Protein AF-A0A942SXK9-F1 (afdb_monomer_lite)

Sequence (111 aa):
MDSTLIVVDARPDDGRYAVVTSMEYVHRVIVVSSWAAALTDLSFPPRAVVLADVGRNERIVASIVRTCRSLGCRVVCDTGRVSAPVARKALAAGAVAWDGSPEGVPGAFGD

Radius of gyration: 12.35 Å; chains: 1; bounding box: 30×28×28 Å

Secondary structure (DSSP, 8-state):
---EEEEEESS--TTTTHHHHHTTS-SEEEEESSHHHHHTSTTPSPSEEEEEE-TT-TTSHHHHHHHHHHTT-EEEEETTTS-HHHHHHHHHTTPEEE-S-GGGHHHHH--

pLDDT: mean 89.22, std 7.25, range [52.41, 97.19]

Organism: NCBI:txid2833578

Foldseek 3Di:
DQAEEEEAALPDDPPLCVLLCVVVLHVYYHYDNAPVVVVPDPCPPGQEYEYQDRDPCLVCLLVSLLVSVVVNHAYEYQPCRDDPSSVVSNVVSPHHYDVSDSVRSCVRRND

Structure (mmCIF, N/CA/C/O backbone):
data_AF-A0A942SXK9-F1
#
_entry.id   AF-A0A942SXK9-F1
#
loop_
_atom_site.group_PDB
_atom_site.id
_atom_site.type_symbol
_atom_site.label_atom_id
_atom_site.label_alt_id
_atom_site.label_comp_id
_atom_site.label_asym_id
_atom_site.label_entity_id
_atom_site.label_seq_id
_atom_site.pdbx_PDB_ins_code
_atom_site.Cartn_x
_atom_site.Cartn_y
_atom_site.Cartn_z
_atom_site.occupancy
_atom_site.B_iso_or_equiv
_atom_site.auth_seq_id
_atom_site.auth_comp_id
_atom_site.auth_asym_id
_atom_site.auth_atom_id
_atom_site.pdbx_PDB_model_num
ATOM 1 N N . MET A 1 1 ? -14.941 15.267 -0.573 1.00 52.41 1 MET A N 1
ATOM 2 C CA . MET A 1 1 ? -14.035 14.711 0.455 1.00 52.41 1 MET A CA 1
ATOM 3 C C . MET A 1 1 ? -12.671 14.638 -0.190 1.00 52.41 1 MET A C 1
ATOM 5 O O . MET A 1 1 ? -12.555 13.939 -1.185 1.00 52.41 1 MET A O 1
ATOM 9 N N . ASP A 1 2 ? -11.705 15.404 0.308 1.00 69.56 2 ASP A N 1
ATOM 10 C CA . ASP A 1 2 ? -10.323 15.369 -0.177 1.00 69.56 2 ASP A CA 1
ATOM 11 C C . ASP A 1 2 ? -9.718 14.013 0.219 1.00 69.56 2 ASP A C 1
ATOM 13 O O . ASP A 1 2 ? -9.640 13.686 1.406 1.00 69.56 2 ASP A O 1
ATOM 17 N N . SER A 1 3 ? -9.435 13.157 -0.761 1.00 86.00 3 SER A N 1
ATOM 18 C CA . SER A 1 3 ? -8.909 11.816 -0.507 1.00 86.00 3 SER A CA 1
ATOM 19 C C . SER A 1 3 ? -7.400 11.798 -0.708 1.00 86.00 3 SER A C 1
ATOM 21 O O . SER A 1 3 ? -6.902 11.958 -1.821 1.00 86.00 3 SER A O 1
ATOM 23 N N . THR A 1 4 ? -6.672 11.584 0.387 1.00 91.81 4 THR A N 1
ATOM 24 C CA . THR A 1 4 ? -5.207 11.553 0.385 1.00 91.81 4 THR A CA 1
ATOM 25 C C . THR A 1 4 ? -4.681 10.129 0.234 1.00 91.81 4 THR A C 1
ATOM 27 O O . THR A 1 4 ? -5.151 9.206 0.908 1.00 91.81 4 THR A O 1
ATOM 30 N N . LEU A 1 5 ? -3.662 9.975 -0.611 1.00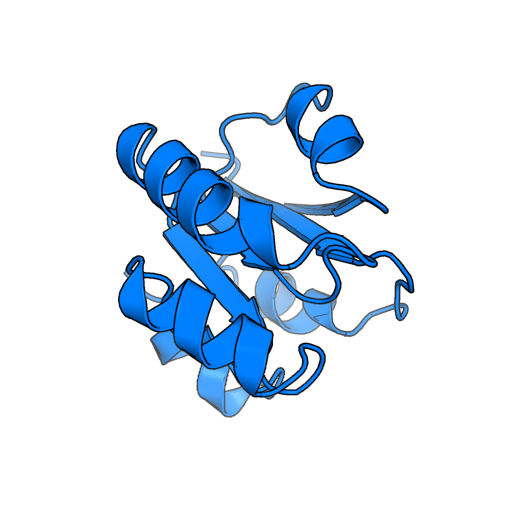 92.69 5 LEU A N 1
ATOM 31 C CA . LEU A 1 5 ? -2.771 8.822 -0.673 1.00 92.69 5 LEU A CA 1
ATOM 32 C C . LEU A 1 5 ? -1.420 9.177 -0.052 1.00 92.69 5 LEU A C 1
ATOM 34 O O . LEU A 1 5 ? -0.769 10.119 -0.501 1.00 92.69 5 LEU A O 1
ATOM 38 N N . ILE A 1 6 ? -0.970 8.392 0.928 1.00 94.38 6 ILE A N 1
ATOM 39 C CA . ILE A 1 6 ? 0.409 8.470 1.426 1.00 94.38 6 ILE A CA 1
ATOM 40 C C . ILE A 1 6 ? 1.223 7.327 0.823 1.00 94.38 6 ILE A C 1
ATOM 42 O O . ILE A 1 6 ? 0.885 6.157 0.983 1.00 94.38 6 ILE A O 1
ATOM 46 N N . VAL A 1 7 ? 2.319 7.655 0.152 1.00 94.31 7 VAL A N 1
ATOM 47 C CA . VAL A 1 7 ? 3.272 6.693 -0.397 1.00 94.31 7 VAL A CA 1
ATOM 48 C C . VAL A 1 7 ? 4.500 6.651 0.501 1.00 94.31 7 VAL A C 1
ATOM 50 O O . VAL A 1 7 ? 5.180 7.658 0.673 1.00 94.31 7 VAL A O 1
ATOM 53 N N . VAL A 1 8 ? 4.803 5.479 1.054 1.00 93.12 8 VAL A N 1
ATOM 54 C CA . VAL A 1 8 ? 6.030 5.230 1.815 1.00 93.12 8 VAL A CA 1
ATOM 55 C C . VAL A 1 8 ? 7.083 4.670 0.867 1.00 93.12 8 VAL A C 1
ATOM 57 O O . VAL A 1 8 ? 7.045 3.489 0.501 1.00 93.12 8 VAL A O 1
ATOM 60 N N . ASP A 1 9 ? 8.013 5.531 0.469 1.00 92.12 9 ASP A N 1
ATOM 61 C CA . ASP A 1 9 ? 9.086 5.214 -0.467 1.00 92.12 9 ASP A CA 1
ATOM 62 C C . ASP A 1 9 ? 10.396 5.873 -0.022 1.00 92.12 9 ASP A C 1
ATOM 64 O O . ASP A 1 9 ? 10.581 7.084 -0.137 1.00 92.12 9 ASP A O 1
ATOM 68 N N . ALA A 1 10 ? 11.331 5.069 0.483 1.00 87.19 10 ALA A N 1
ATOM 69 C CA . ALA A 1 10 ? 12.668 5.521 0.854 1.00 87.19 10 ALA A CA 1
ATOM 70 C C . ALA A 1 10 ? 13.507 6.030 -0.338 1.00 87.19 10 ALA A C 1
ATOM 72 O O . ALA A 1 10 ? 14.541 6.663 -0.118 1.00 87.19 10 ALA A O 1
ATOM 73 N N . ARG A 1 11 ? 13.105 5.745 -1.585 1.00 86.50 11 ARG A N 1
ATOM 74 C CA . ARG A 1 11 ? 13.810 6.142 -2.815 1.00 86.50 11 ARG A CA 1
ATOM 75 C C . ARG A 1 11 ? 12.811 6.686 -3.845 1.00 86.50 11 ARG A C 1
ATOM 77 O O . ARG A 1 11 ? 12.612 6.029 -4.867 1.00 86.50 11 ARG A O 1
ATOM 84 N N . PRO A 1 12 ? 12.169 7.834 -3.577 1.00 81.62 12 PRO A N 1
ATOM 85 C CA . PRO A 1 12 ? 11.069 8.329 -4.396 1.00 81.62 12 PRO A CA 1
ATOM 86 C C . PRO A 1 12 ? 11.469 8.463 -5.869 1.00 81.62 12 PRO A C 1
ATOM 88 O O . PRO A 1 12 ? 12.595 8.843 -6.185 1.00 81.62 12 PRO A O 1
ATOM 91 N N . ASP A 1 13 ? 10.527 8.120 -6.743 1.00 80.81 13 ASP A N 1
ATOM 92 C CA . ASP A 1 13 ? 10.625 8.274 -8.192 1.00 80.81 13 ASP A CA 1
ATOM 93 C C . ASP A 1 13 ? 9.547 9.261 -8.647 1.00 80.81 13 ASP A C 1
ATOM 95 O O . ASP A 1 13 ? 8.351 9.055 -8.389 1.00 80.81 13 ASP A O 1
ATOM 99 N N . ASP A 1 14 ? 9.975 10.359 -9.264 1.00 75.31 14 ASP A N 1
ATOM 100 C CA . ASP A 1 14 ? 9.099 11.472 -9.600 1.00 75.31 14 ASP A CA 1
ATOM 101 C C . ASP A 1 14 ? 8.059 11.033 -10.641 1.00 75.31 14 ASP A C 1
ATOM 103 O O . ASP A 1 14 ? 8.371 10.550 -11.726 1.00 75.31 14 ASP A O 1
ATOM 107 N N . GLY A 1 15 ? 6.779 11.209 -10.309 1.00 75.69 15 GLY A N 1
ATOM 108 C CA . GLY A 1 15 ? 5.671 10.996 -11.242 1.00 75.69 15 GLY A CA 1
ATOM 109 C C . GLY A 1 15 ? 5.115 9.570 -11.329 1.00 75.69 15 GLY A C 1
ATOM 110 O O . GLY A 1 15 ? 4.008 9.416 -11.844 1.00 75.69 15 GLY A O 1
ATOM 111 N N . ARG A 1 16 ? 5.762 8.540 -10.756 1.00 83.81 16 ARG A N 1
ATOM 112 C CA . ARG A 1 16 ? 5.247 7.146 -10.781 1.00 83.81 16 ARG A CA 1
ATOM 113 C C . ARG A 1 16 ? 3.815 7.028 -10.247 1.00 83.81 16 ARG A C 1
ATOM 115 O O . ARG A 1 16 ? 2.994 6.300 -10.794 1.00 83.81 16 ARG A O 1
ATOM 122 N N . TYR A 1 17 ? 3.501 7.773 -9.190 1.00 85.38 17 TYR A N 1
ATOM 123 C CA . TYR A 1 17 ? 2.196 7.724 -8.521 1.00 85.38 17 TYR A CA 1
ATOM 124 C C . TYR A 1 17 ? 1.198 8.770 -9.041 1.00 85.38 17 TYR A C 1
ATOM 126 O O . TYR A 1 17 ? 0.053 8.791 -8.591 1.00 85.38 17 TYR A O 1
ATOM 134 N N . ALA A 1 18 ? 1.590 9.608 -10.010 1.00 83.25 18 ALA A N 1
ATOM 135 C CA . ALA A 1 18 ? 0.706 10.617 -10.601 1.00 83.25 18 ALA A CA 1
ATOM 136 C C . ALA A 1 18 ? -0.460 9.985 -11.380 1.00 83.25 18 ALA A C 1
ATOM 138 O O . ALA A 1 18 ? -1.531 10.586 -11.497 1.00 83.25 18 ALA A O 1
ATOM 139 N N . VAL A 1 19 ? -0.290 8.743 -11.852 1.00 82.69 19 VAL A N 1
ATOM 140 C CA . VAL A 1 19 ? -1.364 7.982 -12.503 1.00 82.69 19 VAL A CA 1
ATOM 141 C C . VAL A 1 19 ? -2.580 7.817 -11.584 1.00 82.69 19 VAL A C 1
ATOM 143 O O . VAL A 1 19 ? -3.716 7.962 -12.031 1.00 82.69 19 VAL A O 1
ATOM 146 N N . VAL A 1 20 ? -2.359 7.635 -10.277 1.00 81.69 20 VAL A N 1
ATOM 147 C CA . VAL A 1 20 ? -3.439 7.426 -9.301 1.00 81.69 20 VAL A CA 1
ATOM 148 C C . VAL A 1 20 ? -4.276 8.695 -9.119 1.00 81.69 20 VAL A C 1
ATOM 150 O O . VAL A 1 20 ? -5.498 8.612 -9.016 1.00 81.69 20 VAL A O 1
ATOM 153 N N . THR A 1 21 ? -3.641 9.873 -9.147 1.00 81.69 21 THR A N 1
ATOM 154 C CA . THR A 1 21 ? -4.350 11.165 -9.146 1.00 81.69 21 THR A CA 1
ATOM 155 C C . THR A 1 21 ? -5.032 11.458 -10.475 1.00 81.69 21 THR A C 1
ATOM 157 O O . THR A 1 21 ? -6.130 11.999 -10.488 1.00 81.69 21 THR A O 1
ATOM 160 N N . SER A 1 22 ? -4.420 11.073 -11.600 1.00 77.88 22 SER A N 1
ATOM 161 C CA . SER A 1 22 ? -4.978 11.339 -12.934 1.00 77.88 22 SER A CA 1
ATOM 162 C C . SER A 1 22 ? -6.272 10.576 -13.223 1.00 77.88 22 SER A C 1
ATOM 164 O O . SER A 1 22 ? -7.070 11.011 -14.044 1.00 77.88 22 SER A O 1
ATOM 166 N N . MET A 1 23 ? -6.485 9.454 -12.533 1.00 80.06 23 MET A N 1
ATOM 167 C CA . MET A 1 23 ? -7.689 8.629 -12.645 1.00 80.06 23 MET A CA 1
ATOM 168 C C . MET A 1 23 ? -8.704 8.912 -11.522 1.00 80.06 23 MET A C 1
ATOM 170 O O . MET A 1 23 ? -9.613 8.118 -11.309 1.00 80.06 23 MET A O 1
ATOM 174 N N . GLU A 1 24 ? -8.527 10.013 -10.780 1.00 81.44 24 GLU A N 1
ATOM 175 C CA . GLU A 1 24 ? -9.443 10.511 -9.740 1.00 81.44 24 GLU A CA 1
ATOM 176 C C . GLU A 1 24 ? -9.685 9.569 -8.541 1.00 81.44 24 GLU A C 1
ATOM 178 O O . GLU A 1 24 ? -10.537 9.837 -7.695 1.00 81.44 24 GLU A O 1
ATOM 183 N N . TYR A 1 25 ? -8.896 8.498 -8.382 1.00 80.62 25 TYR A N 1
ATOM 184 C CA . TYR A 1 25 ? -8.994 7.617 -7.208 1.00 80.62 25 TYR A CA 1
ATOM 185 C C . TYR A 1 25 ? -8.597 8.329 -5.910 1.00 80.62 25 TYR A C 1
ATOM 187 O O . TYR A 1 25 ? -9.120 8.028 -4.829 1.00 80.62 25 TYR A O 1
ATOM 195 N N . VAL A 1 26 ? -7.655 9.271 -6.015 1.00 83.31 26 VAL A N 1
ATOM 196 C CA . VAL A 1 26 ? -7.221 10.158 -4.933 1.00 83.31 26 VAL A CA 1
ATOM 197 C C . VAL A 1 26 ? -7.024 11.579 -5.441 1.00 83.31 26 VAL A C 1
ATOM 199 O O . VAL A 1 26 ? -6.609 11.788 -6.575 1.00 83.31 26 VAL A O 1
ATOM 202 N N . HIS A 1 27 ? -7.299 12.556 -4.584 1.00 87.56 27 HIS A N 1
ATOM 203 C CA . HIS A 1 27 ? -7.152 13.978 -4.899 1.00 87.56 27 HIS A CA 1
ATOM 204 C C . HIS A 1 27 ? -5.714 14.458 -4.688 1.00 87.56 27 HIS A C 1
ATOM 206 O O . HIS A 1 27 ? -5.241 15.364 -5.372 1.00 87.56 27 HIS A O 1
ATOM 212 N N . ARG A 1 28 ? -5.005 13.841 -3.736 1.00 89.69 28 ARG A N 1
ATOM 213 C CA . ARG A 1 28 ? -3.657 14.247 -3.347 1.00 89.69 28 ARG A CA 1
ATOM 214 C C . ARG A 1 28 ? -2.762 13.047 -3.084 1.00 89.69 28 ARG A C 1
ATOM 216 O O . ARG A 1 28 ? -3.170 12.087 -2.434 1.00 89.69 28 ARG A O 1
ATOM 223 N N . VAL A 1 29 ? -1.512 13.152 -3.528 1.00 91.50 29 VAL A N 1
ATOM 224 C CA . VAL A 1 29 ? -0.438 12.199 -3.227 1.00 91.50 29 VAL A CA 1
ATOM 225 C C . VAL A 1 29 ? 0.615 12.885 -2.373 1.00 91.50 29 VAL A C 1
ATOM 227 O O . VAL A 1 29 ? 1.079 13.977 -2.698 1.00 91.50 29 VAL A O 1
ATOM 230 N N . ILE A 1 30 ? 0.993 12.232 -1.280 1.00 92.38 30 ILE A N 1
ATOM 231 C CA . ILE A 1 30 ? 2.079 12.647 -0.396 1.00 92.38 30 ILE A CA 1
ATOM 232 C C . ILE A 1 30 ? 3.095 11.515 -0.368 1.00 92.38 30 ILE A C 1
ATOM 234 O O . ILE A 1 30 ? 2.775 10.406 0.051 1.00 92.38 30 ILE A O 1
ATOM 238 N N . VAL A 1 31 ? 4.318 11.783 -0.817 1.00 93.06 31 VAL A N 1
ATOM 239 C CA . VAL A 1 31 ? 5.408 10.804 -0.783 1.00 93.06 31 VAL A CA 1
ATOM 240 C C . VAL A 1 31 ? 6.293 11.100 0.419 1.00 93.06 31 VAL A C 1
ATOM 242 O O . VAL A 1 31 ? 6.765 12.221 0.590 1.00 93.06 31 VAL A O 1
ATOM 245 N N . VAL A 1 32 ? 6.515 10.094 1.259 1.00 92.75 32 VAL A N 1
ATOM 246 C CA . VAL A 1 32 ? 7.341 10.185 2.464 1.00 92.75 32 VAL A CA 1
ATOM 247 C C . VAL A 1 32 ? 8.418 9.108 2.455 1.00 92.75 32 VAL A C 1
ATOM 249 O O . VAL A 1 32 ? 8.194 7.979 2.025 1.00 92.75 32 VAL A O 1
ATOM 252 N N . SER A 1 33 ? 9.592 9.438 2.992 1.00 91.31 33 SER A N 1
ATOM 253 C CA . SER A 1 33 ? 10.765 8.553 2.974 1.00 91.31 33 SER A CA 1
ATOM 254 C C . SER A 1 33 ? 10.719 7.413 3.996 1.00 91.31 33 SER A C 1
ATOM 256 O O . SER A 1 33 ? 11.575 6.529 3.986 1.00 91.31 33 SER A O 1
ATOM 258 N N . SER A 1 34 ? 9.763 7.436 4.928 1.00 91.25 34 SER A N 1
ATOM 259 C CA . SER A 1 34 ? 9.652 6.428 5.980 1.00 91.25 34 SER A CA 1
ATOM 260 C C . SER A 1 34 ? 8.250 6.351 6.574 1.00 91.25 34 SER A C 1
ATOM 262 O O . SER A 1 34 ? 7.460 7.292 6.493 1.00 91.25 34 SER A O 1
ATOM 264 N N . TRP A 1 35 ? 7.969 5.239 7.256 1.00 91.44 35 TRP A N 1
ATOM 265 C CA . TRP A 1 35 ? 6.730 5.078 8.016 1.00 91.44 35 TRP A CA 1
ATOM 266 C C . TRP A 1 35 ? 6.594 6.094 9.162 1.00 91.44 35 TRP A C 1
ATOM 268 O O . TRP A 1 35 ? 5.499 6.571 9.432 1.00 91.44 35 TRP A O 1
ATOM 278 N N . ALA A 1 36 ? 7.699 6.469 9.814 1.00 90.88 36 ALA A N 1
ATOM 279 C CA . ALA A 1 36 ? 7.665 7.484 10.866 1.00 90.88 36 ALA A CA 1
ATOM 280 C C . ALA A 1 36 ? 7.215 8.846 10.314 1.00 90.88 36 ALA A C 1
ATOM 282 O O . ALA A 1 36 ? 6.365 9.490 10.918 1.00 90.88 36 ALA A O 1
ATOM 283 N N . ALA A 1 37 ? 7.717 9.236 9.138 1.00 90.88 37 ALA A N 1
ATOM 284 C CA . ALA A 1 37 ? 7.296 10.463 8.466 1.00 90.88 37 ALA A CA 1
ATOM 285 C C . ALA A 1 37 ? 5.811 10.426 8.054 1.00 90.88 37 ALA A C 1
ATOM 287 O O . ALA A 1 37 ? 5.123 11.434 8.187 1.00 90.88 37 ALA A O 1
ATOM 288 N N . ALA A 1 38 ? 5.298 9.262 7.630 1.00 91.44 38 ALA A N 1
ATOM 289 C CA . ALA A 1 38 ? 3.873 9.079 7.328 1.00 91.44 38 ALA A CA 1
ATOM 290 C C . ALA A 1 38 ? 2.974 9.380 8.538 1.00 91.44 38 ALA A C 1
ATOM 292 O O . ALA A 1 38 ? 1.935 10.014 8.393 1.00 91.44 38 ALA A O 1
ATOM 293 N N . LEU A 1 39 ? 3.381 8.931 9.731 1.00 90.62 39 LEU A N 1
ATOM 294 C CA . LEU A 1 39 ? 2.619 9.112 10.971 1.00 90.62 39 LEU A CA 1
ATOM 295 C C . LEU A 1 39 ? 2.622 10.554 11.487 1.00 90.62 39 LEU A C 1
ATOM 297 O O . LEU A 1 39 ? 1.743 10.922 12.259 1.00 90.62 39 LEU A O 1
ATOM 301 N N . THR A 1 40 ? 3.618 11.351 11.104 1.00 90.62 40 THR A N 1
ATOM 302 C CA . THR A 1 40 ? 3.701 12.767 11.482 1.00 90.62 40 THR A CA 1
ATOM 303 C C . THR A 1 40 ? 2.989 13.698 10.502 1.00 90.62 40 THR A C 1
ATOM 305 O O . THR A 1 40 ? 2.908 14.896 10.766 1.00 90.62 40 THR A O 1
ATOM 308 N N . ASP A 1 41 ? 2.493 13.181 9.374 1.00 91.25 41 ASP A N 1
ATOM 309 C CA . ASP A 1 41 ? 1.758 13.982 8.397 1.00 91.25 41 ASP A CA 1
ATOM 310 C C . ASP A 1 41 ? 0.342 14.299 8.901 1.00 91.25 41 ASP A C 1
ATOM 312 O O . ASP A 1 41 ? -0.371 13.429 9.404 1.00 91.25 41 ASP A O 1
ATOM 316 N N . LEU A 1 42 ? -0.091 15.550 8.730 1.00 87.06 42 LEU A N 1
ATOM 317 C CA . LEU A 1 42 ? -1.419 16.013 9.154 1.00 87.06 42 LEU A CA 1
ATOM 318 C C . LEU A 1 42 ? -2.568 15.338 8.392 1.00 87.06 42 LEU A C 1
ATOM 320 O O . LEU A 1 42 ? -3.714 15.401 8.826 1.00 87.06 42 LEU A O 1
ATOM 324 N N . SER A 1 43 ? -2.270 14.695 7.264 1.00 85.88 43 SER A N 1
ATOM 325 C CA . SER A 1 43 ? -3.235 13.961 6.446 1.00 85.88 43 SER A CA 1
ATOM 326 C C . SER A 1 43 ? -3.469 12.532 6.942 1.00 85.88 43 SER A C 1
ATOM 328 O O . SER A 1 43 ? -4.152 11.757 6.270 1.00 85.88 43 SER A O 1
ATOM 330 N N . PHE A 1 44 ? -2.879 12.150 8.079 1.00 85.12 44 PHE A N 1
ATOM 331 C CA . PHE A 1 44 ? -3.077 10.842 8.685 1.00 85.12 44 PHE A CA 1
ATOM 332 C C . PHE A 1 44 ? -4.335 10.818 9.581 1.00 85.12 44 PHE A C 1
ATOM 334 O O . PHE A 1 44 ? -4.505 11.716 10.406 1.00 85.12 44 PHE A O 1
ATOM 341 N N . PRO A 1 45 ? -5.194 9.780 9.498 1.00 87.75 45 PRO A N 1
ATOM 342 C CA . PRO A 1 45 ? -5.105 8.619 8.609 1.00 87.75 45 PRO A CA 1
ATOM 343 C C . PRO A 1 45 ? -5.542 8.941 7.163 1.00 87.75 45 PRO A C 1
ATOM 345 O O . PRO A 1 45 ? -6.607 9.527 6.965 1.00 87.75 45 PRO A O 1
ATOM 348 N N . PRO A 1 46 ? -4.772 8.528 6.136 1.00 91.31 46 PRO A N 1
ATOM 349 C CA . PRO A 1 46 ? -5.148 8.743 4.740 1.00 91.31 46 PRO A CA 1
ATOM 350 C C . PRO A 1 46 ? -6.216 7.739 4.282 1.00 91.31 46 PRO A C 1
ATOM 352 O O . PRO A 1 46 ? -6.435 6.705 4.916 1.00 91.31 46 PRO A O 1
ATOM 355 N N . ARG A 1 47 ? -6.824 7.974 3.111 1.00 92.25 47 ARG A N 1
ATOM 356 C CA . ARG A 1 47 ? -7.716 6.982 2.477 1.00 92.25 47 ARG A CA 1
ATOM 357 C C . ARG A 1 47 ? -6.949 5.711 2.118 1.00 92.25 47 ARG A C 1
ATOM 359 O O . ARG A 1 47 ? -7.448 4.602 2.311 1.00 92.25 47 ARG A O 1
ATOM 366 N N . ALA A 1 48 ? -5.739 5.877 1.588 1.00 93.56 48 ALA A N 1
ATOM 367 C CA . ALA A 1 48 ? -4.881 4.770 1.208 1.00 93.56 48 ALA A CA 1
ATOM 368 C C . ALA A 1 48 ? -3.410 5.022 1.563 1.00 93.56 48 ALA A C 1
ATOM 370 O O . ALA A 1 48 ? -2.939 6.161 1.591 1.00 93.56 48 ALA A O 1
ATOM 371 N N . VAL A 1 49 ? -2.684 3.931 1.802 1.00 95.31 49 VAL A N 1
ATOM 372 C CA . VAL A 1 49 ? -1.232 3.904 1.991 1.00 95.31 49 VAL A CA 1
ATOM 373 C C . VAL A 1 49 ? -0.616 2.980 0.948 1.00 95.31 49 VAL A C 1
ATOM 375 O O . VAL A 1 49 ? -1.021 1.823 0.853 1.00 95.31 49 VAL A O 1
ATOM 378 N N . VAL A 1 50 ? 0.382 3.454 0.205 1.00 95.50 50 VAL A N 1
ATOM 379 C CA . VAL A 1 50 ? 1.208 2.620 -0.682 1.00 95.50 50 VAL A CA 1
ATOM 380 C C . VAL A 1 50 ? 2.531 2.309 0.006 1.00 95.50 50 VAL A C 1
ATOM 382 O O . VAL A 1 50 ? 3.243 3.211 0.440 1.00 95.50 50 VAL A O 1
ATOM 385 N N . LEU A 1 51 ? 2.878 1.027 0.089 1.00 94.81 51 LEU A N 1
ATOM 386 C CA . LEU A 1 51 ? 4.182 0.548 0.537 1.00 94.81 51 LEU A CA 1
ATOM 387 C C . LEU A 1 51 ? 5.037 0.236 -0.695 1.00 94.81 51 LEU A C 1
ATOM 389 O O . LEU A 1 51 ? 4.803 -0.781 -1.351 1.00 94.81 51 LEU A O 1
ATOM 393 N N . ALA A 1 52 ? 6.010 1.099 -0.991 1.00 92.19 52 ALA A N 1
ATOM 394 C CA . ALA A 1 52 ? 6.910 0.957 -2.137 1.00 92.19 52 ALA A CA 1
ATOM 395 C C . ALA A 1 52 ? 8.354 0.653 -1.717 1.00 92.19 52 ALA A C 1
ATOM 397 O O . ALA A 1 52 ? 8.988 -0.241 -2.270 1.00 92.19 52 ALA A O 1
ATOM 398 N N . ASP A 1 53 ? 8.857 1.334 -0.689 1.00 89.50 53 ASP A N 1
ATOM 399 C CA . ASP A 1 53 ? 10.133 1.006 -0.053 1.00 89.50 53 ASP A CA 1
ATOM 400 C C . ASP A 1 53 ? 10.091 1.446 1.415 1.00 89.50 53 ASP A C 1
ATOM 402 O O . ASP A 1 53 ? 10.221 2.625 1.741 1.00 89.50 53 ASP A O 1
ATOM 406 N N . VAL A 1 54 ? 9.890 0.484 2.319 1.00 81.12 54 VAL A N 1
ATOM 407 C CA . VAL A 1 54 ? 9.847 0.720 3.774 1.00 81.12 54 VAL A CA 1
ATOM 408 C C . VAL A 1 54 ? 11.241 0.700 4.424 1.00 81.12 54 VAL A C 1
ATOM 410 O O . VAL A 1 54 ? 11.362 0.650 5.652 1.00 81.12 54 VAL A O 1
ATOM 413 N N . GLY A 1 55 ? 12.308 0.701 3.619 1.00 77.56 55 GLY A N 1
ATOM 414 C CA . GLY A 1 55 ? 13.688 0.617 4.074 1.00 77.56 55 GLY A CA 1
ATOM 415 C C . GLY A 1 55 ? 14.065 -0.764 4.620 1.00 77.56 55 GLY A C 1
ATOM 416 O O . GLY A 1 55 ? 13.478 -1.793 4.293 1.00 77.56 55 GLY A O 1
ATOM 417 N N . ARG A 1 56 ? 15.085 -0.806 5.489 1.00 72.75 56 ARG A N 1
ATOM 418 C CA . ARG A 1 56 ? 15.728 -2.062 5.934 1.00 72.75 56 ARG A CA 1
ATOM 419 C C . ARG A 1 56 ? 14.927 -2.884 6.952 1.00 72.75 56 ARG A C 1
ATOM 421 O O . ARG A 1 56 ? 15.378 -3.956 7.350 1.00 72.75 56 ARG A O 1
ATOM 428 N N . ASN A 1 57 ? 13.772 -2.405 7.415 1.00 75.75 57 ASN A N 1
ATOM 429 C CA . ASN A 1 57 ? 13.037 -3.040 8.508 1.00 75.75 57 ASN A CA 1
ATOM 430 C C . ASN A 1 57 ? 11.805 -3.809 8.014 1.00 75.75 57 ASN A C 1
ATOM 432 O O . ASN A 1 57 ? 10.664 -3.483 8.317 1.00 75.75 57 ASN A O 1
ATOM 436 N N . GLU A 1 58 ? 12.015 -4.899 7.282 1.00 78.44 58 GLU A N 1
ATOM 437 C CA . GLU A 1 58 ? 10.905 -5.716 6.769 1.00 78.44 58 GLU A CA 1
ATOM 438 C C . GLU A 1 58 ? 10.030 -6.354 7.867 1.00 78.44 58 GLU A C 1
ATOM 440 O O . GLU A 1 58 ? 8.961 -6.897 7.584 1.00 78.44 58 GLU A O 1
ATOM 445 N N . ARG A 1 59 ? 10.500 -6.373 9.122 1.00 85.25 59 ARG A N 1
ATOM 446 C CA . ARG A 1 59 ? 9.793 -6.994 10.252 1.00 85.25 59 ARG A CA 1
ATOM 447 C C . ARG A 1 59 ? 8.558 -6.196 10.665 1.00 85.25 59 ARG A C 1
ATOM 449 O O . ARG A 1 59 ? 7.609 -6.784 11.174 1.00 85.25 59 ARG A O 1
ATOM 456 N N . ILE A 1 60 ? 8.548 -4.885 10.417 1.00 89.38 60 ILE A N 1
ATOM 457 C CA . ILE A 1 60 ? 7.433 -4.014 10.812 1.00 89.38 60 ILE A CA 1
ATOM 458 C C . ILE A 1 60 ? 6.306 -3.968 9.777 1.00 89.38 60 ILE A C 1
ATOM 460 O O . ILE A 1 60 ? 5.212 -3.530 10.114 1.00 89.38 60 ILE A O 1
ATOM 464 N N . VAL A 1 61 ? 6.520 -4.475 8.557 1.00 93.94 61 VAL A N 1
ATOM 465 C CA . VAL A 1 61 ? 5.558 -4.410 7.437 1.00 93.94 61 VAL A CA 1
ATOM 466 C C . VAL A 1 61 ? 4.180 -4.935 7.832 1.00 93.94 61 VAL A C 1
ATOM 468 O O . VAL A 1 61 ? 3.183 -4.238 7.677 1.00 93.94 61 VAL A O 1
ATOM 471 N N . ALA A 1 62 ? 4.110 -6.134 8.414 1.00 94.81 62 ALA A N 1
ATOM 472 C CA . ALA A 1 62 ? 2.835 -6.720 8.824 1.00 94.81 62 ALA A CA 1
ATOM 473 C C . ALA A 1 62 ? 2.146 -5.927 9.950 1.00 94.81 62 ALA A C 1
ATOM 475 O O . ALA A 1 62 ? 0.924 -5.965 10.077 1.00 94.81 62 ALA A O 1
ATOM 476 N N . SER A 1 63 ? 2.919 -5.226 10.786 1.00 94.88 63 SER A N 1
ATOM 477 C CA . SER A 1 63 ? 2.373 -4.319 11.800 1.00 94.88 63 SER A CA 1
ATOM 478 C C . SER A 1 63 ? 1.782 -3.075 11.138 1.00 94.88 63 SER A C 1
ATOM 480 O O . SER A 1 63 ? 0.616 -2.778 11.360 1.00 94.88 63 SER A O 1
ATOM 482 N N . ILE A 1 64 ? 2.533 -2.429 10.236 1.00 94.62 64 ILE A N 1
ATOM 483 C CA . ILE A 1 64 ? 2.083 -1.257 9.466 1.00 94.62 64 ILE A CA 1
ATOM 484 C C . ILE A 1 64 ? 0.759 -1.553 8.759 1.00 94.62 64 ILE A C 1
ATOM 486 O O . ILE A 1 64 ? -0.205 -0.811 8.934 1.00 94.62 64 ILE A O 1
ATOM 490 N N . VAL A 1 65 ? 0.691 -2.662 8.011 1.00 96.88 65 VAL A N 1
ATOM 491 C CA . VAL A 1 65 ? -0.511 -3.047 7.255 1.00 96.88 65 VAL A CA 1
ATOM 492 C C . VAL A 1 65 ? -1.712 -3.224 8.185 1.00 96.88 65 VAL A C 1
ATOM 494 O O . VAL A 1 65 ? -2.775 -2.664 7.926 1.00 96.88 65 VAL A O 1
ATOM 497 N N . ARG A 1 66 ? -1.551 -3.970 9.286 1.00 96.81 66 ARG A N 1
ATOM 498 C CA . ARG A 1 66 ? -2.647 -4.222 10.235 1.00 96.81 66 ARG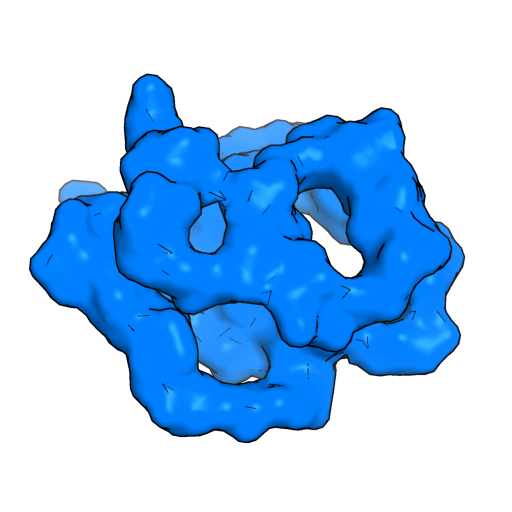 A CA 1
ATOM 499 C C . ARG A 1 66 ? -3.112 -2.945 10.929 1.00 96.81 66 ARG A C 1
ATOM 501 O O . ARG A 1 66 ? -4.316 -2.733 11.030 1.00 96.81 66 ARG A O 1
ATOM 508 N N . THR A 1 67 ? -2.183 -2.081 11.335 1.00 95.25 67 THR A N 1
ATOM 509 C CA . THR A 1 67 ? -2.502 -0.787 11.947 1.00 95.25 67 THR A CA 1
ATOM 510 C C . THR A 1 67 ? -3.273 0.105 10.977 1.00 95.25 67 THR A C 1
ATOM 512 O O . THR A 1 67 ? -4.360 0.561 11.316 1.00 95.25 67 THR A O 1
ATOM 515 N N . CYS A 1 68 ? -2.786 0.289 9.747 1.00 95.31 68 CYS A N 1
ATOM 516 C CA . CYS A 1 68 ? -3.482 1.083 8.726 1.00 95.31 68 CYS A CA 1
ATOM 517 C C . CYS A 1 68 ? -4.901 0.560 8.474 1.00 95.31 68 CYS A C 1
ATOM 519 O O . CYS A 1 68 ? -5.861 1.324 8.484 1.00 95.31 68 CYS A O 1
ATOM 521 N N . ARG A 1 69 ? -5.050 -0.760 8.325 1.00 95.69 69 ARG A N 1
ATOM 522 C CA . ARG A 1 69 ? -6.360 -1.386 8.125 1.00 95.69 69 ARG A CA 1
ATOM 523 C C . ARG A 1 69 ? -7.302 -1.173 9.306 1.00 95.69 69 ARG A C 1
ATOM 525 O O . ARG A 1 69 ? -8.483 -0.937 9.088 1.00 95.69 69 ARG A O 1
ATOM 532 N N . SER A 1 70 ? -6.801 -1.238 10.541 1.00 95.94 70 SER A N 1
ATOM 533 C CA . SER A 1 70 ? -7.622 -0.966 11.730 1.00 95.94 70 SER A CA 1
ATOM 534 C C . SER A 1 70 ? -8.123 0.480 11.800 1.00 95.94 70 SER A C 1
ATOM 536 O O . SER A 1 70 ? -9.147 0.736 12.421 1.00 95.94 70 SER A O 1
ATOM 538 N N . LEU A 1 71 ? -7.440 1.403 11.115 1.00 94.06 71 LEU A N 1
ATOM 539 C CA . LEU A 1 71 ? -7.837 2.804 10.963 1.00 94.06 71 LEU A CA 1
ATOM 540 C C . LEU A 1 71 ? -8.739 3.044 9.739 1.00 94.06 71 LEU A C 1
ATOM 542 O O . LEU A 1 71 ? -9.076 4.185 9.445 1.00 94.06 71 LEU A O 1
ATOM 546 N N . GLY A 1 72 ? -9.121 1.988 9.011 1.00 93.00 72 GLY A N 1
ATOM 547 C CA . GLY A 1 72 ? -9.936 2.086 7.799 1.00 93.00 72 GLY A CA 1
ATOM 548 C C . GLY A 1 72 ? -9.157 2.456 6.533 1.00 93.00 72 GLY A C 1
ATOM 549 O O . GLY A 1 72 ? -9.764 2.610 5.476 1.00 93.00 72 GLY A O 1
ATOM 550 N N . CYS A 1 73 ? -7.827 2.567 6.599 1.00 93.69 73 CYS A N 1
ATOM 551 C CA . CYS A 1 73 ? -7.007 2.845 5.424 1.00 93.69 73 CYS A CA 1
ATOM 552 C C . CYS A 1 73 ? -6.908 1.603 4.531 1.00 93.69 73 CYS A C 1
ATOM 554 O O . CYS A 1 73 ? -6.599 0.498 4.998 1.00 93.69 73 CYS A O 1
ATOM 556 N N . ARG A 1 74 ? -7.043 1.796 3.218 1.00 94.56 74 ARG A N 1
ATOM 557 C CA . ARG A 1 74 ? -6.633 0.785 2.239 1.00 94.56 74 ARG A CA 1
ATOM 558 C C . ARG A 1 74 ? -5.109 0.725 2.193 1.00 94.56 74 ARG A C 1
ATOM 560 O O . ARG A 1 74 ? -4.451 1.759 2.147 1.00 94.56 74 ARG A O 1
ATOM 567 N N . VAL A 1 75 ? -4.532 -0.471 2.191 1.00 96.62 75 VAL A N 1
ATOM 568 C CA . VAL A 1 75 ? -3.075 -0.630 2.081 1.00 96.62 75 VAL A CA 1
ATOM 569 C C . VAL A 1 75 ? -2.752 -1.321 0.776 1.00 96.62 75 VAL A C 1
ATOM 571 O O . VAL A 1 75 ? -3.214 -2.433 0.537 1.00 96.62 75 VAL A O 1
ATOM 574 N N . VAL A 1 76 ? -1.947 -0.666 -0.046 1.00 96.69 76 VAL A N 1
ATOM 575 C CA . VAL A 1 76 ? -1.480 -1.157 -1.337 1.00 96.69 76 VAL A CA 1
ATOM 576 C C . VAL A 1 76 ? 0.015 -1.436 -1.233 1.00 96.69 76 VAL A C 1
ATOM 578 O O . VAL A 1 76 ? 0.770 -0.661 -0.654 1.00 96.69 76 VAL A O 1
ATOM 581 N N . CYS A 1 77 ? 0.457 -2.567 -1.762 1.00 96.31 77 CYS A N 1
ATOM 582 C CA . CYS A 1 77 ? 1.858 -2.949 -1.840 1.00 96.31 77 CYS A CA 1
ATOM 583 C C . CYS A 1 77 ? 2.313 -2.828 -3.298 1.00 96.31 77 CYS A C 1
ATOM 585 O O . CYS A 1 77 ? 1.817 -3.580 -4.136 1.00 96.31 77 CYS A O 1
ATOM 587 N N . ASP A 1 78 ? 3.242 -1.907 -3.592 1.00 94.94 78 ASP A N 1
ATOM 588 C CA . ASP A 1 78 ? 3.846 -1.771 -4.928 1.00 94.94 78 ASP A CA 1
ATOM 589 C C . ASP A 1 78 ? 4.896 -2.874 -5.119 1.00 94.94 78 ASP A C 1
ATOM 591 O O . ASP A 1 78 ? 6.070 -2.741 -4.771 1.00 94.94 78 ASP A O 1
ATOM 595 N N . THR A 1 79 ? 4.440 -4.005 -5.648 1.00 94.06 79 THR A N 1
ATOM 596 C CA . THR A 1 79 ? 5.232 -5.203 -5.945 1.00 94.06 79 THR A CA 1
ATOM 597 C C . THR A 1 79 ? 6.295 -4.985 -7.021 1.00 94.06 79 THR A C 1
ATOM 599 O O . THR A 1 79 ? 7.238 -5.771 -7.085 1.00 94.06 79 THR A O 1
ATOM 602 N N . GLY A 1 80 ? 6.201 -3.908 -7.812 1.00 90.88 80 GLY A N 1
ATOM 603 C CA . GLY A 1 80 ? 7.259 -3.489 -8.733 1.00 90.88 80 GLY A CA 1
ATOM 604 C C . GLY A 1 80 ? 8.440 -2.811 -8.027 1.00 90.88 80 GLY A C 1
ATOM 605 O O . GLY A 1 80 ? 9.501 -2.642 -8.626 1.00 90.88 80 GLY A O 1
ATOM 606 N N . ARG A 1 81 ? 8.274 -2.427 -6.754 1.00 90.88 81 ARG A N 1
ATOM 607 C CA . ARG A 1 81 ? 9.271 -1.694 -5.956 1.00 90.88 81 ARG A CA 1
ATOM 608 C C . ARG A 1 81 ? 9.765 -2.472 -4.741 1.00 90.88 81 ARG A C 1
ATOM 610 O O . ARG A 1 81 ? 10.962 -2.448 -4.444 1.00 90.88 81 ARG A O 1
ATOM 617 N N . VAL A 1 82 ? 8.872 -3.174 -4.044 1.00 90.62 82 VAL A N 1
ATOM 618 C CA . VAL A 1 82 ? 9.246 -3.931 -2.845 1.00 90.62 82 VAL A CA 1
ATOM 619 C C . VAL A 1 82 ? 9.922 -5.262 -3.185 1.00 90.62 82 VAL A C 1
ATOM 621 O O . VAL A 1 82 ? 9.656 -5.891 -4.206 1.00 90.62 82 VAL A O 1
ATOM 624 N N . SER A 1 83 ? 10.762 -5.759 -2.274 1.00 89.75 83 SER A N 1
ATOM 625 C CA . SER A 1 83 ? 11.313 -7.112 -2.382 1.00 89.75 83 SER A CA 1
ATOM 626 C C . SER A 1 83 ? 10.209 -8.176 -2.244 1.00 89.75 83 SER A C 1
ATOM 628 O O . SER A 1 83 ? 9.241 -8.002 -1.498 1.00 89.75 83 SER A O 1
ATOM 630 N N . ALA A 1 84 ? 10.369 -9.331 -2.899 1.00 91.06 84 ALA A N 1
ATOM 631 C CA . ALA A 1 84 ? 9.398 -10.428 -2.804 1.00 91.06 84 ALA A CA 1
ATOM 632 C C . ALA A 1 84 ? 9.104 -10.887 -1.351 1.00 91.06 84 ALA A C 1
ATOM 634 O O . ALA A 1 84 ? 7.940 -11.154 -1.035 1.00 91.06 84 ALA A O 1
ATOM 635 N N . PRO A 1 85 ? 10.087 -10.963 -0.426 1.00 91.19 85 PRO A N 1
ATOM 636 C CA . PRO A 1 85 ? 9.808 -11.231 0.987 1.00 91.19 85 PRO A CA 1
ATOM 637 C C . PRO A 1 85 ? 8.914 -10.182 1.661 1.00 91.19 85 PRO A C 1
ATOM 639 O O . PRO A 1 85 ? 8.034 -10.558 2.440 1.00 91.19 85 PRO A O 1
ATOM 642 N N . VAL A 1 86 ? 9.109 -8.892 1.366 1.00 91.94 86 VAL A N 1
ATOM 643 C CA . VAL A 1 86 ? 8.272 -7.797 1.886 1.00 91.94 86 VAL A CA 1
ATOM 644 C C . VAL A 1 86 ? 6.862 -7.889 1.324 1.00 91.94 86 VAL A C 1
ATOM 646 O O . VAL A 1 86 ? 5.911 -7.859 2.106 1.00 91.94 86 VAL A O 1
ATOM 649 N N . ALA A 1 87 ? 6.726 -8.086 0.010 1.00 94.06 87 ALA A N 1
ATOM 650 C CA . A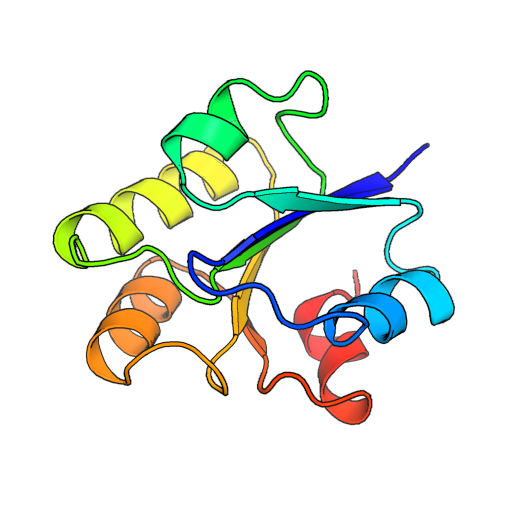LA A 1 87 ? 5.432 -8.257 -0.643 1.00 94.06 87 ALA A CA 1
ATOM 651 C C . ALA A 1 87 ? 4.633 -9.391 0.006 1.00 94.06 87 ALA A C 1
ATOM 653 O O . ALA A 1 87 ? 3.513 -9.179 0.460 1.00 94.06 87 ALA A O 1
ATOM 654 N N . ARG A 1 88 ? 5.235 -10.579 0.170 1.00 94.19 88 ARG A N 1
ATOM 655 C CA . ARG A 1 88 ? 4.564 -11.719 0.821 1.00 94.19 88 ARG A CA 1
ATOM 656 C C . ARG A 1 88 ? 4.064 -11.384 2.226 1.00 94.19 88 ARG A C 1
ATOM 658 O O . ARG A 1 88 ? 2.940 -11.739 2.565 1.00 94.19 88 ARG A O 1
ATOM 665 N N . LYS A 1 89 ? 4.870 -10.691 3.040 1.00 95.12 89 LYS A N 1
ATOM 666 C CA . LYS A 1 89 ? 4.469 -10.272 4.395 1.00 95.12 89 LYS A CA 1
ATOM 667 C C . LYS A 1 89 ? 3.332 -9.250 4.362 1.00 95.12 89 LYS A C 1
ATOM 669 O O . LYS A 1 89 ? 2.415 -9.353 5.172 1.00 95.12 89 LYS A O 1
ATOM 674 N N . ALA A 1 90 ? 3.392 -8.278 3.453 1.00 96.00 90 ALA A N 1
ATOM 675 C CA . ALA A 1 90 ? 2.366 -7.251 3.315 1.00 96.00 90 ALA A CA 1
ATOM 676 C C . ALA A 1 90 ? 1.023 -7.859 2.889 1.00 96.00 90 ALA A C 1
ATOM 678 O O . ALA A 1 90 ? 0.002 -7.605 3.526 1.00 96.00 90 ALA A O 1
ATOM 679 N N . LEU A 1 91 ? 1.041 -8.716 1.866 1.00 96.56 91 LEU A N 1
ATOM 680 C CA . LEU A 1 91 ? -0.146 -9.399 1.352 1.00 96.56 91 LEU A CA 1
ATOM 681 C C . LEU A 1 91 ? -0.744 -10.353 2.394 1.00 96.56 91 LEU A C 1
ATOM 683 O O . LEU A 1 91 ? -1.947 -10.319 2.629 1.00 96.56 91 LEU A O 1
ATOM 687 N N . ALA A 1 92 ? 0.085 -11.128 3.104 1.00 96.62 92 ALA A N 1
ATOM 688 C CA . ALA A 1 92 ? -0.379 -11.989 4.197 1.00 96.62 92 ALA A CA 1
ATOM 689 C C . ALA A 1 92 ? -1.002 -11.200 5.366 1.00 96.62 92 ALA A C 1
ATOM 691 O O . ALA A 1 92 ? -1.873 -11.709 6.065 1.00 96.62 92 ALA A O 1
ATOM 692 N N . ALA A 1 93 ? -0.574 -9.952 5.576 1.00 96.62 93 ALA A N 1
ATOM 693 C CA . ALA A 1 93 ? -1.169 -9.039 6.551 1.00 96.62 93 ALA A CA 1
ATOM 694 C C . ALA A 1 93 ? -2.410 -8.300 6.014 1.00 96.62 93 ALA A C 1
ATOM 696 O O . ALA A 1 93 ? -3.058 -7.569 6.767 1.00 96.62 93 ALA A O 1
ATOM 697 N N . GLY A 1 94 ? -2.750 -8.499 4.737 1.00 96.88 94 GLY A N 1
ATOM 698 C CA . GLY A 1 94 ? -3.963 -7.992 4.115 1.00 96.88 94 GLY A CA 1
ATOM 699 C C . GLY A 1 94 ? -3.794 -6.738 3.253 1.00 96.88 94 GLY A C 1
ATOM 700 O O . GLY A 1 94 ? -4.778 -6.027 3.053 1.00 96.88 94 GLY A O 1
ATOM 701 N N . ALA A 1 95 ? -2.590 -6.432 2.771 1.00 97.19 95 ALA A N 1
ATOM 702 C CA . ALA A 1 95 ? -2.414 -5.434 1.718 1.00 97.19 95 ALA A CA 1
ATOM 703 C C . ALA A 1 95 ? -2.944 -5.952 0.367 1.00 97.19 95 ALA A C 1
ATOM 705 O O . ALA A 1 95 ? -3.011 -7.160 0.139 1.00 97.19 95 ALA A O 1
ATOM 706 N N . VAL A 1 96 ? -3.275 -5.034 -0.537 1.00 97.06 96 VAL A N 1
ATOM 707 C CA . VAL A 1 96 ? -3.627 -5.312 -1.935 1.00 97.06 96 VAL A CA 1
ATOM 708 C C . VAL A 1 96 ? -2.374 -5.178 -2.796 1.00 97.06 96 VAL A C 1
ATOM 710 O O . VAL A 1 96 ? -1.585 -4.257 -2.595 1.00 97.06 96 VAL A O 1
ATOM 713 N N . ALA A 1 97 ? -2.160 -6.095 -3.736 1.00 96.00 97 ALA A N 1
ATOM 714 C CA . ALA A 1 97 ? -1.035 -6.006 -4.661 1.00 96.00 97 ALA A CA 1
ATOM 715 C C . ALA A 1 97 ? -1.300 -4.957 -5.747 1.00 96.00 97 ALA A C 1
ATOM 717 O O . ALA A 1 97 ? -2.405 -4.863 -6.275 1.00 96.00 97 ALA A O 1
ATOM 718 N N . TRP A 1 98 ? -0.257 -4.222 -6.109 1.00 95.12 98 TRP A N 1
ATOM 719 C CA . TRP A 1 98 ? -0.196 -3.400 -7.310 1.00 95.12 98 TRP A CA 1
ATOM 720 C C . TRP A 1 98 ? 1.213 -3.514 -7.887 1.00 95.12 98 TRP A C 1
ATOM 722 O O . TRP A 1 98 ? 2.176 -3.652 -7.140 1.00 95.12 98 TRP A O 1
ATOM 732 N N . ASP A 1 99 ? 1.361 -3.516 -9.199 1.00 90.94 99 ASP A N 1
ATOM 733 C CA . ASP A 1 99 ? 2.652 -3.635 -9.891 1.00 90.94 99 ASP A CA 1
ATOM 734 C C . ASP A 1 99 ? 3.234 -2.272 -10.312 1.00 90.94 99 ASP A C 1
ATOM 736 O O . ASP A 1 99 ? 4.329 -2.199 -10.872 1.00 90.94 99 ASP A O 1
ATOM 740 N N . GLY A 1 100 ? 2.514 -1.185 -10.019 1.00 87.69 100 GLY A N 1
ATOM 741 C CA . GLY A 1 100 ? 2.860 0.164 -10.456 1.00 87.69 100 GLY A CA 1
ATOM 742 C C . GLY A 1 100 ? 2.365 0.500 -11.862 1.00 87.69 100 GLY A C 1
ATOM 743 O O . GLY A 1 100 ? 2.629 1.603 -12.336 1.00 87.69 100 GLY A O 1
ATOM 744 N N . SER A 1 101 ? 1.672 -0.425 -12.535 1.00 90.06 101 SER A N 1
ATOM 745 C CA . SER A 1 101 ? 1.123 -0.202 -13.872 1.00 90.06 101 SER A CA 1
ATOM 746 C C . SER A 1 101 ? -0.192 0.591 -13.815 1.00 90.06 101 SER A C 1
ATOM 748 O O . SER A 1 101 ? -0.962 0.435 -12.855 1.00 90.06 101 SER A O 1
ATOM 750 N N . PRO A 1 102 ? -0.494 1.425 -14.827 1.00 88.88 102 PRO A N 1
ATOM 751 C CA . PRO A 1 102 ? -1.802 2.066 -14.973 1.00 88.88 102 PRO A CA 1
ATOM 752 C C . PRO A 1 102 ? -2.969 1.068 -15.004 1.00 88.88 102 PRO A C 1
ATOM 754 O O . PRO A 1 102 ? -4.021 1.319 -14.420 1.00 88.88 102 PRO A O 1
ATOM 757 N N . GLU A 1 103 ? -2.780 -0.089 -15.637 1.00 90.62 103 GLU A N 1
ATOM 758 C CA . GLU A 1 103 ? -3.803 -1.123 -15.809 1.00 90.62 103 GLU A CA 1
ATOM 759 C C . GLU A 1 103 ? -4.207 -1.771 -14.478 1.00 90.62 103 GLU A C 1
ATOM 761 O O . GLU A 1 103 ? -5.353 -2.189 -14.309 1.00 90.62 103 GLU A O 1
ATOM 766 N N . GLY A 1 104 ? -3.283 -1.836 -13.513 1.00 88.94 104 GLY A N 1
ATOM 767 C CA . GLY A 1 104 ? -3.526 -2.385 -12.179 1.00 88.94 104 GLY A CA 1
ATOM 768 C C . GLY A 1 104 ? -4.208 -1.421 -11.201 1.00 88.94 104 GLY A C 1
ATOM 769 O O . GLY A 1 104 ? -4.680 -1.861 -10.147 1.00 88.94 104 GLY A O 1
ATOM 770 N N . VAL A 1 105 ? -4.289 -0.123 -11.522 1.00 89.69 105 VAL A N 1
ATOM 771 C CA . VAL A 1 105 ? -4.839 0.905 -10.618 1.00 89.69 105 VAL A CA 1
ATOM 772 C C . VAL A 1 105 ? -6.290 0.605 -10.206 1.00 89.69 105 VAL A C 1
ATOM 774 O O . VAL A 1 105 ? -6.562 0.649 -9.002 1.00 89.69 105 VAL A O 1
ATOM 777 N N . PRO A 1 106 ? -7.218 0.220 -11.109 1.00 90.31 106 PRO A N 1
ATOM 778 C CA . PRO A 1 106 ? -8.598 -0.068 -10.720 1.00 90.31 106 PRO A CA 1
ATOM 779 C C . PRO A 1 106 ? -8.720 -1.201 -9.693 1.00 90.31 106 PRO A C 1
ATOM 781 O O . PRO A 1 106 ? -9.493 -1.087 -8.748 1.00 90.31 106 PRO A O 1
ATOM 784 N N . GLY A 1 107 ? -7.928 -2.272 -9.812 1.00 89.25 107 GLY A N 1
ATOM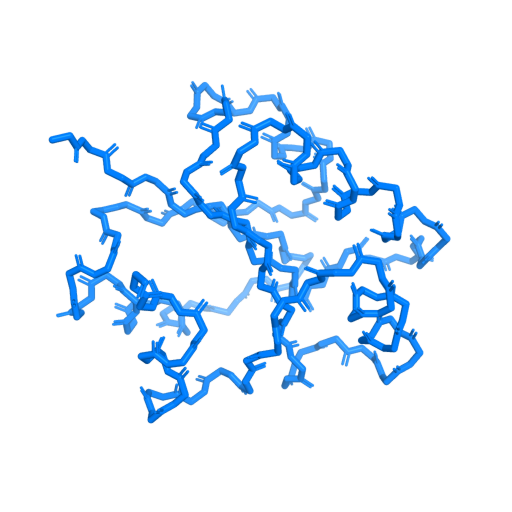 785 C CA . GLY A 1 107 ? -7.941 -3.366 -8.832 1.00 89.25 107 GLY A CA 1
ATOM 786 C C . GLY A 1 107 ? -7.315 -2.974 -7.488 1.00 89.25 107 GLY A C 1
ATOM 787 O O . GLY A 1 107 ? -7.758 -3.408 -6.420 1.00 89.25 107 GLY A O 1
ATOM 788 N N . ALA A 1 108 ? -6.295 -2.118 -7.522 1.00 91.00 108 ALA A N 1
ATOM 789 C CA . ALA A 1 108 ? -5.569 -1.693 -6.334 1.00 91.00 108 ALA A CA 1
ATOM 790 C C . ALA A 1 108 ? -6.287 -0.595 -5.536 1.00 91.00 108 ALA A C 1
ATOM 792 O O . ALA A 1 108 ? -6.212 -0.614 -4.306 1.00 91.00 108 ALA A O 1
ATOM 793 N N . PHE A 1 109 ? -7.001 0.317 -6.204 1.00 88.81 109 PHE A N 1
ATOM 794 C CA . PHE A 1 109 ? -7.572 1.534 -5.610 1.00 88.81 109 PHE A CA 1
ATOM 795 C C . PHE A 1 109 ? -9.081 1.717 -5.827 1.00 88.81 109 PHE A C 1
ATOM 797 O O . PHE A 1 109 ? -9.664 2.574 -5.161 1.00 88.81 109 PHE A O 1
ATOM 804 N N . GLY A 1 110 ? -9.706 0.935 -6.713 1.00 81.62 110 GLY A N 1
ATOM 805 C CA . GLY A 1 110 ? -11.155 0.942 -6.918 1.00 81.62 110 GLY A CA 1
ATOM 806 C C . GLY A 1 110 ? -11.923 0.494 -5.675 1.00 81.62 110 GLY A C 1
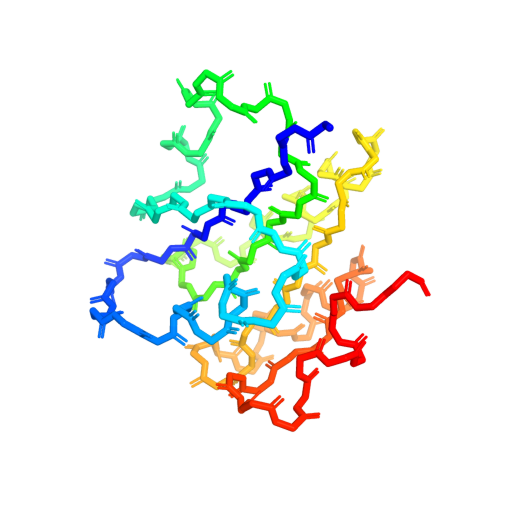ATOM 807 O O . GLY A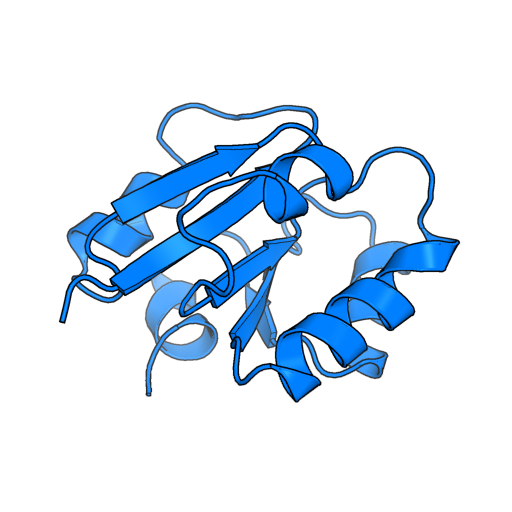 1 110 ? -11.404 -0.291 -4.872 1.00 81.62 110 GLY A O 1
ATOM 808 N N . ASP A 1 111 ? -13.126 1.047 -5.513 1.00 67.69 111 ASP A N 1
ATOM 809 C CA . ASP A 1 111 ? -14.017 0.823 -4.366 1.00 67.69 111 ASP A CA 1
ATOM 810 C C . ASP A 1 111 ? -14.418 -0.650 -4.192 1.00 67.69 111 ASP A C 1
ATOM 812 O O . ASP A 1 111 ? -14.830 -1.290 -5.187 1.00 67.69 111 ASP A O 1
#